Protein AF-A0A318CZP2-F1 (afdb_monomer_lite)

Sequence (88 aa):
MTWKKGSQKQSTINNPKGKGPLKEGFSTGACAAAAAKAAAILAEDPLVLNINGVIIPFPNGARHSFPVSRWSRSGDSDAWACVVKCRR

Secondary structure (DSSP, 8-state):
--PPPP--PPP----TTPPSPPPPPPPHHHHHHHHHHHHHHHHH-TT-----EEEEE-TTS-EEEEE--EEEEETTTEEEEE------

Foldseek 3Di:
DDDDDDDDDDDDDDDPPDDPDDDDWDDPVVQVVFFVVVQVVVQVDVPCPDDQWDWDADPVRDIDIFGWPDKDDDPNHDIGTGGDGDPD

Structure (mmCIF, N/CA/C/O backbone):
data_AF-A0A318CZP2-F1
#
_entry.id   AF-A0A318CZP2-F1
#
loop_
_atom_site.group_PDB
_atom_site.id
_atom_site.type_symbol
_atom_site.label_atom_id
_atom_site.label_alt_id
_atom_site.label_comp_id
_atom_site.label_asym_id
_atom_site.label_entity_id
_atom_site.label_seq_id
_atom_site.pdbx_PDB_ins_code
_atom_site.Cartn_x
_atom_site.Cartn_y
_atom_site.Cartn_z
_atom_site.occupancy
_atom_site.B_iso_or_equiv
_atom_site.auth_seq_id
_atom_site.auth_comp_id
_atom_site.auth_asym_id
_atom_site.auth_atom_id
_atom_site.pdbx_PDB_model_num
ATOM 1 N N . MET A 1 1 ? -8.528 -25.317 -4.805 1.00 34.84 1 MET A N 1
ATOM 2 C CA . MET A 1 1 ? -8.124 -24.843 -3.461 1.00 34.84 1 MET A CA 1
ATOM 3 C C . MET A 1 1 ? -8.938 -23.602 -3.103 1.00 34.84 1 MET A C 1
ATOM 5 O O . MET A 1 1 ? -8.643 -22.519 -3.588 1.00 34.84 1 MET A O 1
ATOM 9 N N . THR A 1 2 ? -10.019 -23.762 -2.338 1.00 35.38 2 THR A N 1
ATOM 10 C CA . THR A 1 2 ? -10.993 -22.698 -2.033 1.00 35.38 2 THR A CA 1
ATOM 11 C C . THR A 1 2 ? -10.725 -22.095 -0.654 1.00 35.38 2 THR A C 1
ATOM 13 O O . THR A 1 2 ? -10.854 -22.781 0.360 1.00 35.38 2 THR A O 1
ATOM 16 N N . TRP A 1 3 ? -10.354 -20.817 -0.603 1.00 29.94 3 TRP A N 1
ATOM 17 C CA . TRP A 1 3 ? -10.128 -20.083 0.643 1.00 29.94 3 TRP A CA 1
ATOM 18 C C . TRP A 1 3 ? -11.455 -19.801 1.368 1.00 29.94 3 TRP A C 1
ATOM 20 O O . TRP A 1 3 ? -12.312 -19.075 0.864 1.00 29.94 3 TRP A O 1
ATOM 30 N N . LYS A 1 4 ? -11.623 -20.364 2.574 1.00 34.56 4 LYS A N 1
ATOM 31 C CA . LYS A 1 4 ? -12.722 -20.038 3.497 1.00 34.56 4 LYS A CA 1
ATOM 32 C C . LYS A 1 4 ? -12.404 -18.737 4.242 1.00 34.56 4 LYS A C 1
ATOM 34 O O . LYS A 1 4 ? -11.424 -18.671 4.978 1.00 34.56 4 LYS A O 1
ATOM 39 N N . LYS A 1 5 ? -13.253 -17.712 4.095 1.00 35.97 5 LYS A N 1
ATOM 40 C CA . LYS A 1 5 ? -13.216 -16.507 4.941 1.00 35.97 5 LYS A CA 1
ATOM 41 C C . LYS A 1 5 ? -13.572 -16.883 6.382 1.00 35.97 5 LYS A C 1
ATOM 43 O O . LYS 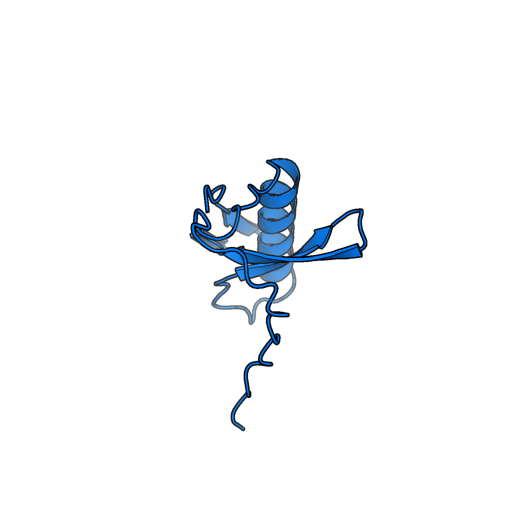A 1 5 ? -14.651 -17.415 6.635 1.00 35.97 5 LYS A O 1
ATOM 48 N N . GLY A 1 6 ? -12.664 -16.589 7.311 1.00 32.91 6 GLY A N 1
ATOM 49 C CA . GLY A 1 6 ? -12.885 -16.707 8.748 1.00 32.91 6 GLY A CA 1
ATOM 50 C C . GLY A 1 6 ? -14.002 -15.773 9.209 1.00 32.91 6 GLY A C 1
ATOM 51 O O . GLY A 1 6 ? -13.918 -14.556 9.061 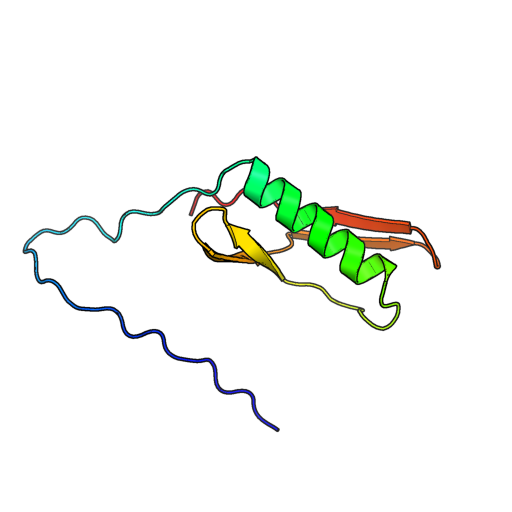1.00 32.91 6 GLY A O 1
ATOM 52 N N . SER A 1 7 ? -15.056 -16.377 9.746 1.00 38.09 7 SER A N 1
ATOM 53 C CA . SER A 1 7 ? -16.217 -15.732 10.350 1.00 38.09 7 SER A CA 1
ATOM 54 C C . SER A 1 7 ? -15.845 -15.206 11.740 1.00 38.09 7 SER A C 1
ATOM 56 O O . SER A 1 7 ? -15.753 -15.986 12.687 1.00 38.09 7 SER A O 1
ATOM 58 N N . GLN A 1 8 ? -15.632 -13.897 11.888 1.00 45.12 8 GLN A N 1
ATOM 59 C CA . GLN A 1 8 ? -15.524 -13.271 13.210 1.00 45.12 8 GLN A CA 1
ATOM 60 C C . GLN A 1 8 ? -16.923 -13.178 13.837 1.00 45.12 8 GLN A C 1
ATOM 62 O O . GLN A 1 8 ? -17.770 -12.404 13.398 1.00 45.12 8 GLN A O 1
ATOM 67 N N . LYS A 1 9 ? -17.165 -14.028 14.844 1.00 36.12 9 LYS A N 1
ATOM 68 C CA . LYS A 1 9 ? -18.374 -14.047 15.680 1.00 36.12 9 LYS A CA 1
ATOM 69 C C . LYS A 1 9 ? -18.497 -12.730 16.450 1.00 36.12 9 LYS A C 1
ATOM 71 O O . LYS A 1 9 ? -17.642 -12.400 17.266 1.00 36.12 9 LYS A O 1
ATOM 76 N N . GLN A 1 10 ? -19.589 -12.018 16.205 1.00 45.03 10 GLN A N 1
ATOM 77 C CA . GLN A 1 10 ? -20.000 -10.831 16.946 1.00 45.03 10 GLN A CA 1
ATOM 78 C C . GLN A 1 10 ? -20.668 -11.272 18.257 1.00 45.03 10 GLN A C 1
ATOM 80 O O . GLN A 1 10 ? -21.648 -12.016 18.233 1.00 45.03 10 GLN A O 1
ATOM 85 N N . SER A 1 11 ? -20.108 -10.857 19.395 1.00 41.12 11 SER A N 1
ATOM 86 C CA . SER A 1 11 ? -20.684 -11.103 20.720 1.00 41.12 11 SER A CA 1
ATOM 87 C C . SER A 1 11 ? -21.904 -10.199 20.915 1.00 41.12 11 SER A C 1
ATOM 89 O O . SER A 1 11 ? -21.808 -8.976 20.813 1.00 41.12 11 SER A O 1
ATOM 91 N N . THR A 1 12 ? -23.065 -10.815 21.122 1.00 48.34 12 THR A N 1
ATOM 92 C CA . THR A 1 12 ? -24.378 -10.176 21.243 1.00 48.34 12 THR A CA 1
ATOM 93 C C . THR A 1 12 ? -24.582 -9.599 22.641 1.00 48.34 12 THR A C 1
ATOM 95 O O . THR A 1 12 ? -24.765 -10.353 23.595 1.00 48.34 12 THR A O 1
ATOM 98 N N . ILE A 1 13 ? -24.626 -8.270 22.751 1.00 52.88 13 ILE A N 1
ATOM 99 C CA . ILE A 1 13 ? -25.154 -7.570 23.928 1.00 52.88 13 ILE A CA 1
ATOM 100 C C . ILE A 1 13 ? -26.455 -6.886 23.495 1.00 52.88 13 ILE A C 1
ATOM 102 O O . ILE A 1 13 ? -26.450 -5.973 22.671 1.00 52.88 13 ILE A O 1
ATOM 106 N N . ASN A 1 14 ? -27.579 -7.394 23.999 1.00 50.75 14 ASN A N 1
ATOM 107 C CA . ASN A 1 14 ? -28.924 -6.920 23.684 1.00 50.75 14 ASN A CA 1
ATOM 108 C C . ASN A 1 14 ? -29.178 -5.560 24.354 1.00 50.75 14 ASN A C 1
ATOM 110 O O . ASN A 1 14 ? -29.282 -5.498 25.575 1.00 50.75 14 ASN A O 1
ATOM 114 N N . ASN A 1 15 ? -29.317 -4.487 23.568 1.00 53.91 15 ASN A N 1
ATOM 115 C CA . ASN A 1 15 ? -29.817 -3.195 24.048 1.00 53.91 15 ASN A CA 1
ATOM 116 C C . ASN A 1 15 ? -31.043 -2.772 23.212 1.00 53.91 15 ASN A C 1
ATOM 118 O O . ASN A 1 15 ? -30.909 -2.569 21.998 1.00 53.91 15 ASN A O 1
ATOM 122 N N . PRO A 1 16 ? -32.245 -2.664 23.806 1.0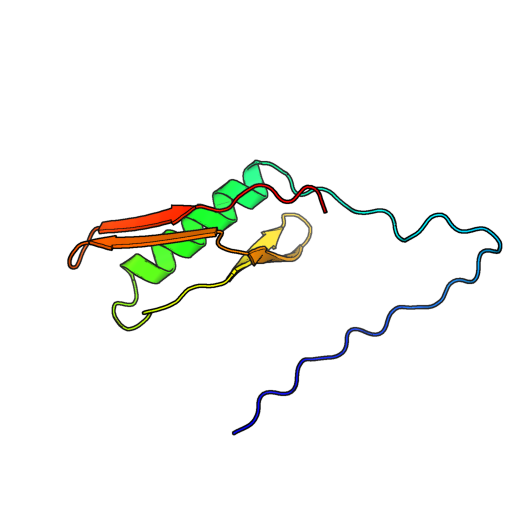0 54.91 16 PRO A N 1
ATOM 123 C CA . PRO A 1 16 ? -33.446 -2.283 23.077 1.00 54.91 16 PRO A CA 1
ATOM 124 C C . PRO A 1 16 ? -33.359 -0.794 22.701 1.00 54.91 16 PRO A C 1
ATOM 126 O O . PRO A 1 16 ? -33.236 0.064 23.570 1.00 54.91 16 PRO A O 1
ATOM 129 N N . LYS A 1 17 ? -33.458 -0.495 21.394 1.00 56.00 17 LYS A N 1
ATOM 130 C CA . LYS A 1 17 ? -33.305 0.831 20.734 1.00 56.00 17 LYS A CA 1
ATOM 131 C C . LYS A 1 17 ? -31.855 1.256 20.411 1.00 56.00 17 LYS A C 1
ATOM 133 O O . LYS A 1 17 ? -31.480 2.415 20.575 1.00 56.00 17 LYS A O 1
ATOM 138 N N . GLY A 1 18 ? -31.019 0.337 19.927 1.00 44.78 18 GLY A N 1
ATOM 139 C CA . GLY A 1 18 ? -29.639 0.640 19.529 1.00 44.78 18 GLY A CA 1
ATOM 140 C C . GLY A 1 18 ? -29.535 1.342 18.170 1.00 44.78 18 GLY A C 1
ATOM 141 O O . GLY A 1 18 ? -29.862 0.757 17.139 1.00 44.78 18 GLY A O 1
ATOM 142 N N . LYS A 1 19 ? -29.014 2.577 18.145 1.00 58.34 19 LYS A N 1
ATOM 143 C CA . LYS A 1 19 ? -28.375 3.140 16.941 1.00 58.34 19 LYS A CA 1
ATOM 144 C C . LYS A 1 19 ? -27.340 2.112 16.458 1.00 58.34 19 LYS A C 1
ATOM 146 O O . LYS A 1 19 ? -26.645 1.543 17.297 1.00 58.34 19 LYS A O 1
ATOM 151 N N . GLY A 1 20 ? -27.287 1.836 15.151 1.00 56.72 20 GLY A N 1
ATOM 152 C CA . GLY A 1 20 ? -26.391 0.823 14.572 1.00 56.72 20 GLY A CA 1
ATOM 153 C C . GLY A 1 20 ? -24.936 0.958 15.053 1.00 56.72 20 GLY A C 1
ATOM 154 O O . GLY A 1 20 ? -24.569 2.016 15.569 1.00 56.72 20 GLY A O 1
ATOM 155 N N . PRO A 1 21 ? -24.109 -0.095 14.905 1.00 64.25 21 PRO A N 1
ATOM 156 C CA . PRO A 1 21 ? -22.769 -0.144 15.487 1.00 64.25 21 PRO A CA 1
ATOM 157 C C . PRO A 1 21 ? -21.993 1.143 15.196 1.00 64.25 21 PRO A C 1
ATOM 159 O O . PRO A 1 21 ? -21.971 1.616 14.055 1.00 64.25 21 PRO A O 1
ATOM 162 N N . LEU A 1 22 ? -21.397 1.720 16.244 1.00 58.75 22 LEU A N 1
ATOM 163 C CA . LEU A 1 22 ? -20.581 2.922 16.126 1.00 58.75 22 LEU A CA 1
ATOM 164 C C . LEU A 1 22 ? -19.453 2.635 15.141 1.00 58.75 22 LEU A C 1
ATOM 166 O O . LEU A 1 22 ? -18.693 1.681 15.297 1.00 58.75 22 LEU A O 1
ATOM 170 N N . LYS A 1 23 ? -19.387 3.445 14.091 1.00 61.97 23 LYS A N 1
ATOM 171 C CA . LYS A 1 23 ? -18.355 3.314 13.079 1.00 61.97 23 LYS A CA 1
ATOM 172 C C . LYS A 1 23 ? -17.127 4.080 13.543 1.00 61.97 23 LYS A C 1
ATOM 174 O O . LYS A 1 23 ? -17.174 5.294 13.733 1.00 61.97 23 LYS A O 1
ATOM 179 N N . GLU A 1 24 ? -16.032 3.362 13.737 1.00 65.31 24 GLU A N 1
ATOM 180 C CA . GLU A 1 24 ? -14.737 3.971 14.004 1.00 65.31 24 GLU A CA 1
ATOM 181 C C . GLU A 1 24 ? -14.156 4.520 12.696 1.00 65.31 24 GLU A C 1
ATOM 183 O O . GLU A 1 24 ? -14.047 3.817 11.688 1.00 65.31 24 GLU A O 1
ATOM 188 N N . GLY A 1 25 ? -13.795 5.802 12.700 1.00 67.75 25 GLY A N 1
ATOM 189 C CA . GLY A 1 25 ? -13.066 6.418 11.599 1.00 67.75 25 GLY A CA 1
ATOM 190 C C . GLY A 1 25 ? -11.574 6.122 11.712 1.00 67.75 25 GLY A C 1
ATOM 191 O O . GLY A 1 25 ? -10.990 6.228 12.787 1.00 67.75 25 GLY A O 1
ATOM 192 N N . PHE A 1 26 ? -10.925 5.803 10.595 1.00 73.44 26 PHE A N 1
ATOM 193 C CA . PHE A 1 26 ? -9.476 5.624 10.584 1.00 73.44 26 PHE A CA 1
ATOM 194 C C . PHE A 1 26 ? -8.739 6.965 10.630 1.00 73.44 26 PHE A C 1
ATOM 196 O O . PHE A 1 26 ? -9.165 7.953 10.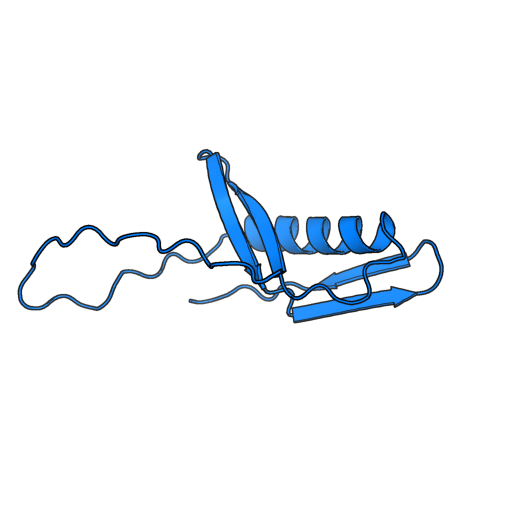023 1.00 73.44 26 PHE A O 1
ATOM 203 N N . SER A 1 27 ? -7.603 7.004 11.331 1.00 83.00 27 SER A N 1
ATOM 204 C CA . SER A 1 27 ? -6.739 8.184 11.341 1.00 83.00 27 SER A CA 1
ATOM 205 C C . SER A 1 27 ? -6.130 8.421 9.954 1.00 83.00 27 SER A C 1
ATOM 207 O O . SER A 1 27 ? -6.003 7.511 9.129 1.00 83.00 27 SER A O 1
ATOM 209 N N . THR A 1 28 ? -5.737 9.665 9.680 1.00 86.62 28 THR A N 1
ATOM 210 C CA . THR A 1 28 ? -5.026 9.996 8.436 1.00 86.62 28 THR A CA 1
ATOM 211 C C . THR A 1 28 ? -3.703 9.228 8.343 1.00 86.62 28 THR A C 1
ATOM 213 O O . THR A 1 28 ? -3.362 8.737 7.272 1.00 86.62 28 THR A O 1
ATOM 216 N N . GLY A 1 29 ? -3.019 9.024 9.477 1.00 85.25 29 GLY A N 1
ATOM 217 C CA . GLY A 1 29 ? -1.798 8.217 9.550 1.00 85.25 29 GLY A CA 1
ATOM 218 C C . GLY A 1 29 ? -2.019 6.756 9.153 1.00 85.25 29 GLY A C 1
ATOM 219 O O . GLY A 1 29 ? -1.212 6.199 8.418 1.00 85.25 29 GLY A O 1
ATOM 220 N N . ALA A 1 30 ? -3.147 6.155 9.541 1.00 88.12 30 ALA A N 1
ATOM 221 C CA . ALA A 1 30 ? -3.486 4.797 9.123 1.00 88.12 30 ALA A CA 1
ATOM 222 C C . ALA A 1 30 ? -3.704 4.705 7.598 1.00 88.12 30 ALA A C 1
ATOM 224 O O . ALA A 1 30 ? -3.211 3.788 6.949 1.00 88.12 30 ALA A O 1
ATOM 225 N N 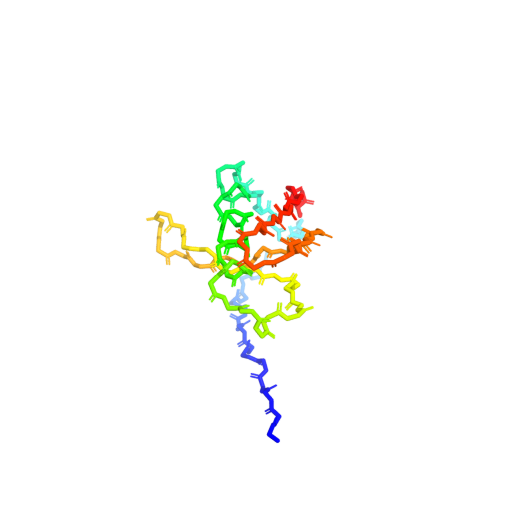. CYS A 1 31 ? -4.365 5.693 6.990 1.00 89.19 31 CYS A N 1
ATOM 226 C CA . CYS A 1 31 ? -4.529 5.723 5.532 1.00 89.19 31 CYS A CA 1
ATOM 227 C C . CYS A 1 31 ? -3.186 5.908 4.805 1.00 89.19 31 CYS A C 1
ATOM 229 O O . CYS A 1 31 ? -2.938 5.241 3.802 1.00 89.19 31 CYS A O 1
ATOM 231 N N . ALA A 1 32 ? -2.306 6.767 5.331 1.00 90.00 32 ALA A N 1
ATOM 232 C CA . ALA A 1 32 ? -0.968 6.982 4.784 1.00 90.00 32 ALA A CA 1
ATOM 233 C C . ALA A 1 32 ? -0.099 5.716 4.874 1.00 90.00 32 ALA A C 1
ATOM 235 O O . ALA A 1 32 ? 0.506 5.315 3.883 1.00 90.00 32 ALA A O 1
ATOM 236 N N . ALA A 1 33 ? -0.102 5.034 6.023 1.00 92.44 33 ALA A N 1
ATOM 237 C CA . ALA A 1 33 ? 0.619 3.776 6.206 1.00 92.44 33 ALA A CA 1
ATOM 238 C C . ALA A 1 33 ? 0.094 2.672 5.275 1.00 92.44 33 ALA A C 1
ATOM 240 O O . ALA A 1 33 ? 0.878 1.897 4.729 1.00 92.44 33 ALA A O 1
ATOM 241 N N . ALA A 1 34 ? -1.222 2.613 5.052 1.00 92.31 34 ALA A N 1
ATOM 242 C CA . ALA A 1 34 ? -1.815 1.691 4.091 1.00 92.31 34 ALA A CA 1
ATOM 243 C C . ALA A 1 34 ? -1.349 1.991 2.656 1.00 92.31 34 ALA A C 1
ATOM 245 O O . ALA A 1 34 ? -0.894 1.085 1.961 1.00 92.31 34 ALA A O 1
ATOM 246 N N . ALA A 1 35 ? -1.389 3.252 2.221 1.00 92.31 35 ALA A N 1
ATOM 247 C CA . ALA A 1 35 ? -0.906 3.637 0.895 1.00 92.31 35 ALA A CA 1
ATOM 248 C C . ALA A 1 35 ? 0.584 3.304 0.702 1.00 92.31 35 ALA A C 1
ATOM 250 O O . ALA A 1 35 ? 0.946 2.688 -0.298 1.00 92.31 35 ALA A O 1
ATOM 251 N N . ALA A 1 36 ? 1.428 3.621 1.689 1.00 93.38 36 ALA A N 1
ATOM 252 C CA . ALA A 1 36 ? 2.855 3.304 1.657 1.00 93.38 36 ALA A CA 1
ATOM 253 C C . ALA A 1 36 ? 3.105 1.791 1.576 1.00 93.38 36 ALA A C 1
ATOM 255 O O . ALA A 1 36 ? 3.894 1.337 0.751 1.00 93.38 36 ALA A O 1
ATOM 256 N N . LYS A 1 37 ? 2.382 0.994 2.374 1.00 94.06 37 LYS A N 1
ATOM 257 C CA . LYS A 1 37 ? 2.491 -0.467 2.324 1.00 94.06 37 LYS A CA 1
ATOM 258 C C . LYS A 1 37 ? 2.070 -1.024 0.963 1.00 94.06 37 LYS A C 1
ATOM 260 O O . LYS A 1 37 ? 2.706 -1.942 0.461 1.00 94.06 37 LYS A O 1
ATOM 265 N N . ALA A 1 38 ? 1.004 -0.486 0.375 1.00 92.81 38 ALA A N 1
ATOM 266 C CA . ALA A 1 38 ? 0.536 -0.910 -0.939 1.00 92.81 38 ALA A CA 1
ATOM 267 C C . ALA A 1 38 ? 1.569 -0.615 -2.037 1.00 92.81 38 ALA A C 1
ATOM 269 O O . ALA A 1 38 ? 1.836 -1.485 -2.860 1.00 92.81 38 ALA A O 1
ATOM 270 N N . ALA A 1 39 ? 2.178 0.573 -2.013 1.00 91.38 39 ALA A N 1
ATOM 271 C CA . ALA A 1 39 ? 3.239 0.938 -2.948 1.00 91.38 39 ALA A CA 1
ATOM 272 C C . ALA A 1 39 ? 4.487 0.055 -2.776 1.00 91.38 39 ALA A C 1
ATOM 274 O O . ALA A 1 39 ? 5.027 -0.420 -3.767 1.00 91.38 39 ALA A O 1
ATOM 275 N N . ALA A 1 40 ? 4.894 -0.230 -1.533 1.00 91.81 40 ALA A N 1
ATOM 276 C CA . ALA A 1 40 ? 6.035 -1.101 -1.253 1.00 91.81 40 ALA A CA 1
ATOM 277 C C . ALA A 1 40 ? 5.830 -2.527 -1.793 1.00 91.81 40 ALA A C 1
ATOM 279 O O . ALA A 1 40 ? 6.723 -3.055 -2.440 1.00 91.81 40 ALA A O 1
ATOM 280 N N . ILE A 1 41 ? 4.640 -3.114 -1.606 1.00 91.00 41 ILE A N 1
ATOM 281 C CA . ILE A 1 41 ? 4.312 -4.445 -2.150 1.00 91.00 41 ILE A CA 1
ATOM 282 C C . ILE A 1 41 ? 4.428 -4.459 -3.680 1.00 91.00 41 ILE A C 1
ATOM 284 O O . ILE A 1 41 ? 4.966 -5.403 -4.246 1.00 91.00 41 ILE A O 1
ATOM 288 N N . LEU A 1 42 ? 3.931 -3.414 -4.346 1.00 89.88 42 LEU A N 1
ATOM 289 C CA . LEU A 1 42 ? 3.996 -3.296 -5.805 1.00 89.88 42 LEU A CA 1
ATOM 290 C C . LEU A 1 42 ? 5.418 -3.061 -6.331 1.00 89.88 42 LEU A C 1
ATOM 292 O O . LEU A 1 42 ? 5.702 -3.432 -7.465 1.00 89.88 42 LEU A O 1
ATOM 296 N N . ALA A 1 43 ? 6.281 -2.419 -5.542 1.00 88.50 43 ALA A N 1
ATOM 297 C CA . ALA A 1 43 ? 7.682 -2.203 -5.892 1.00 88.50 43 ALA A CA 1
ATOM 298 C C . ALA A 1 43 ? 8.539 -3.458 -5.659 1.00 88.50 43 ALA A C 1
ATOM 300 O O . ALA A 1 43 ? 9.468 -3.713 -6.415 1.00 88.50 43 ALA A O 1
ATOM 301 N N . GLU A 1 44 ? 8.243 -4.227 -4.609 1.00 89.00 44 GLU A N 1
ATOM 302 C CA . GLU A 1 44 ? 9.017 -5.409 -4.219 1.00 89.00 44 GLU A CA 1
ATOM 303 C C . GLU A 1 44 ? 8.694 -6.634 -5.083 1.00 89.00 44 GLU A C 1
ATOM 305 O O . GLU A 1 44 ? 9.602 -7.373 -5.462 1.00 89.00 44 GLU A O 1
ATOM 310 N N . ASP A 1 45 ? 7.414 -6.851 -5.404 1.00 85.12 45 ASP A N 1
ATOM 311 C CA . ASP A 1 45 ? 6.968 -8.036 -6.135 1.00 85.12 45 ASP A CA 1
ATOM 312 C C . ASP A 1 45 ? 6.393 -7.672 -7.520 1.00 85.12 45 ASP A C 1
ATOM 314 O O . ASP A 1 45 ? 5.235 -7.249 -7.633 1.00 85.12 45 ASP A O 1
ATOM 318 N N . PRO A 1 46 ? 7.158 -7.884 -8.609 1.00 79.12 46 PRO A N 1
ATOM 319 C CA . PRO A 1 46 ? 6.705 -7.585 -9.965 1.00 79.12 46 PRO A CA 1
ATOM 320 C C . PRO A 1 46 ? 5.573 -8.505 -10.457 1.00 79.12 46 PRO A C 1
ATOM 322 O O . PRO A 1 46 ? 4.948 -8.184 -11.475 1.00 79.12 46 PRO A O 1
ATOM 325 N N . LEU A 1 47 ? 5.282 -9.612 -9.757 1.00 84.00 47 LEU A N 1
ATOM 326 C CA . LEU A 1 47 ? 4.167 -10.519 -10.058 1.00 84.00 47 LEU A CA 1
ATOM 327 C C . LEU A 1 47 ? 2.832 -10.018 -9.487 1.00 84.00 47 LEU A C 1
ATOM 329 O O . LEU A 1 47 ? 1.769 -10.522 -9.868 1.00 84.00 47 LEU A O 1
ATOM 333 N N . VAL A 1 48 ? 2.850 -9.016 -8.602 1.00 84.00 48 VAL A N 1
ATOM 334 C CA . VAL A 1 48 ? 1.625 -8.408 -8.075 1.00 84.00 48 VAL A CA 1
ATOM 335 C C . VAL A 1 48 ? 1.012 -7.503 -9.142 1.00 84.00 48 VAL A C 1
ATOM 337 O O . VAL A 1 48 ? 1.327 -6.324 -9.274 1.00 84.00 48 VAL A O 1
ATOM 340 N N . LEU A 1 49 ? 0.081 -8.078 -9.903 1.00 79.12 49 LEU A N 1
ATOM 341 C CA . LEU A 1 49 ? -0.682 -7.383 -10.947 1.00 79.12 49 LEU A CA 1
ATOM 342 C C . LEU A 1 49 ? -1.995 -6.773 -10.438 1.00 79.12 49 LEU A C 1
ATOM 344 O O . LEU A 1 49 ? -2.718 -6.149 -11.211 1.00 79.12 49 LEU A O 1
ATOM 348 N N . ASN A 1 50 ? -2.360 -6.996 -9.172 1.00 84.44 50 ASN A N 1
ATOM 349 C CA . ASN A 1 50 ? -3.545 -6.388 -8.575 1.00 84.44 50 ASN A CA 1
ATOM 350 C C . ASN A 1 50 ? -3.453 -6.303 -7.050 1.00 84.44 50 ASN A C 1
ATOM 352 O O . ASN A 1 50 ? -3.265 -7.317 -6.378 1.00 84.44 50 ASN A O 1
ATOM 356 N N . ILE A 1 51 ? -3.682 -5.107 -6.504 1.00 89.38 51 ILE A N 1
ATOM 357 C CA . ILE A 1 51 ? -3.829 -4.878 -5.070 1.00 89.38 51 ILE A CA 1
ATOM 358 C C . ILE A 1 51 ? -5.145 -4.150 -4.766 1.00 89.38 51 ILE A C 1
ATOM 360 O O . ILE A 1 51 ? -5.316 -2.962 -5.017 1.00 89.38 51 ILE A O 1
ATOM 364 N N . ASN A 1 52 ? -6.100 -4.886 -4.194 1.00 90.12 52 ASN A N 1
ATOM 365 C CA . ASN A 1 52 ? -7.415 -4.346 -3.822 1.00 90.12 52 ASN A CA 1
ATOM 366 C C . ASN A 1 52 ? -7.471 -3.870 -2.362 1.00 90.12 52 ASN A C 1
ATOM 368 O O . ASN A 1 52 ? -8.394 -3.161 -1.960 1.00 90.12 52 ASN A O 1
ATOM 372 N N . GLY A 1 53 ? -6.496 -4.260 -1.541 1.00 90.75 53 GLY A N 1
ATOM 373 C CA . GLY A 1 53 ? -6.445 -3.867 -0.144 1.00 90.75 53 GLY A CA 1
ATOM 374 C C . GLY A 1 53 ? -5.185 -4.329 0.569 1.00 90.75 53 GLY A C 1
ATOM 375 O O . GLY A 1 53 ? -4.531 -5.285 0.158 1.00 90.75 53 GLY A O 1
ATOM 376 N N . VAL A 1 54 ? -4.864 -3.648 1.664 1.00 92.25 54 VAL A N 1
ATOM 377 C CA . VAL A 1 54 ? -3.686 -3.914 2.492 1.00 92.25 54 VAL A CA 1
ATOM 378 C C . VAL A 1 54 ? -4.047 -3.969 3.961 1.00 92.25 54 VAL A C 1
ATOM 380 O O . VAL A 1 54 ? -4.973 -3.308 4.416 1.00 92.25 54 VAL A O 1
ATOM 383 N N . ILE A 1 55 ? -3.297 -4.757 4.720 1.00 91.75 55 ILE A N 1
ATOM 384 C CA . ILE A 1 55 ? -3.451 -4.851 6.170 1.00 91.75 55 ILE A CA 1
ATOM 385 C C . ILE A 1 55 ? -2.320 -4.073 6.829 1.00 91.75 55 ILE A C 1
ATOM 387 O O . ILE A 1 55 ? -1.154 -4.384 6.578 1.00 91.75 55 ILE A O 1
ATOM 391 N N . ILE A 1 56 ? -2.644 -3.123 7.701 1.00 89.56 56 ILE A N 1
ATOM 392 C CA . ILE A 1 56 ? -1.645 -2.418 8.511 1.00 89.56 56 ILE A CA 1
ATOM 393 C C . ILE A 1 56 ? -1.830 -2.707 10.006 1.00 89.56 56 ILE A C 1
ATOM 395 O O . ILE A 1 56 ? -2.970 -2.844 10.465 1.00 89.56 56 ILE A O 1
ATOM 399 N N . PRO A 1 57 ? -0.727 -2.840 10.764 1.00 86.12 57 PRO A N 1
ATOM 400 C CA . PRO A 1 57 ? -0.782 -2.922 12.215 1.00 86.12 57 PRO A CA 1
ATOM 401 C C . PRO A 1 57 ? -1.074 -1.543 12.814 1.00 86.12 57 PRO A C 1
ATOM 403 O O . PRO A 1 57 ? -0.599 -0.521 12.320 1.00 86.12 57 PRO A O 1
ATOM 406 N N . PHE A 1 58 ? -1.863 -1.518 13.878 1.00 81.44 58 PHE A N 1
ATOM 407 C CA . PHE A 1 58 ? -2.154 -0.331 14.673 1.00 81.44 58 PHE A CA 1
ATOM 408 C C . PHE A 1 58 ? -1.317 -0.354 15.960 1.00 81.44 58 PHE A C 1
ATOM 410 O O . PHE A 1 58 ? -0.888 -1.428 16.385 1.00 81.44 58 PHE A O 1
ATOM 417 N N . PRO A 1 59 ? -1.104 0.801 16.620 1.00 76.00 59 PRO A N 1
ATOM 418 C CA . PRO A 1 59 ? -0.322 0.874 17.860 1.00 76.00 59 PRO A CA 1
ATOM 419 C C . PRO A 1 59 ? -0.877 0.006 18.997 1.00 76.00 59 PRO A C 1
ATOM 421 O O . PRO A 1 59 ? -0.134 -0.442 19.858 1.00 76.00 59 PRO A O 1
ATOM 424 N N . ASN A 1 60 ? -2.184 -0.266 18.978 1.00 79.94 60 ASN A N 1
ATOM 425 C CA . ASN A 1 60 ? -2.862 -1.162 19.917 1.00 79.94 60 ASN A CA 1
ATOM 426 C C . ASN A 1 60 ? -2.698 -2.659 19.569 1.00 79.94 60 ASN A C 1
ATOM 428 O O . ASN A 1 60 ? -3.359 -3.500 20.173 1.00 79.94 60 ASN A O 1
ATOM 432 N N . GLY A 1 61 ? -1.887 -3.000 18.562 1.00 79.44 61 GLY A N 1
ATOM 433 C CA . GLY A 1 61 ? -1.684 -4.366 18.073 1.00 79.44 61 GLY A CA 1
ATOM 434 C C . GLY A 1 61 ? -2.777 -4.882 17.129 1.00 79.44 61 GLY A C 1
ATOM 435 O O . GLY A 1 61 ? -2.603 -5.941 16.520 1.00 79.44 61 GLY A O 1
ATOM 436 N N . ALA A 1 62 ? -3.880 -4.147 16.946 1.00 82.06 62 ALA A N 1
ATOM 437 C CA . ALA A 1 62 ? -4.930 -4.531 16.011 1.00 82.06 62 ALA A CA 1
ATOM 438 C C . ALA A 1 62 ? -4.431 -4.452 14.562 1.00 82.06 62 ALA A C 1
ATOM 440 O O . ALA A 1 62 ? -3.551 -3.666 14.217 1.00 82.06 62 ALA A O 1
ATOM 441 N N . ARG A 1 63 ? -5.001 -5.274 13.682 1.00 84.31 63 ARG A N 1
ATOM 442 C CA . ARG A 1 63 ? -4.691 -5.263 12.249 1.00 84.31 63 ARG A CA 1
ATOM 443 C C . ARG A 1 63 ? -5.939 -4.894 11.476 1.00 84.31 63 ARG A C 1
ATOM 445 O O . ARG A 1 63 ? -6.942 -5.599 11.553 1.00 84.31 63 ARG A O 1
ATOM 452 N N . HIS A 1 64 ? -5.860 -3.816 10.709 1.00 85.00 64 HIS A N 1
ATOM 453 C CA . HIS A 1 64 ? -6.997 -3.314 9.945 1.00 85.00 64 HIS A CA 1
ATOM 454 C C . HIS A 1 64 ? -6.717 -3.393 8.451 1.00 85.00 64 HIS A C 1
ATOM 456 O O . HIS A 1 64 ? -5.621 -3.066 7.992 1.00 85.00 64 HIS A O 1
ATOM 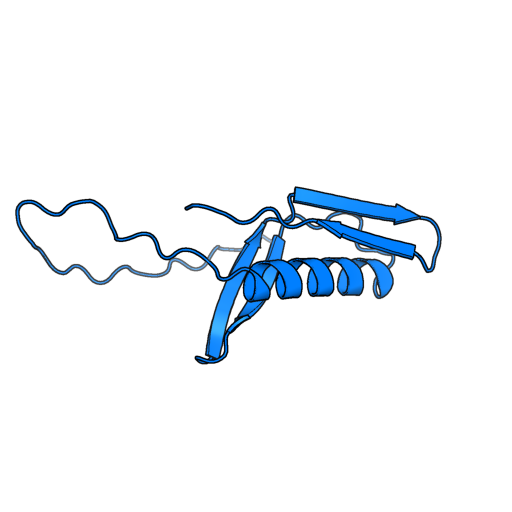462 N N . SER A 1 65 ? -7.722 -3.851 7.703 1.00 86.69 65 SER A N 1
ATOM 463 C CA . SER A 1 65 ? -7.684 -3.914 6.246 1.00 86.69 65 SER A CA 1
ATOM 464 C C . SER A 1 65 ? -8.206 -2.610 5.645 1.00 86.69 65 SER A C 1
ATOM 466 O O . SER A 1 65 ? -9.309 -2.169 5.969 1.00 86.69 65 SER A O 1
ATOM 468 N N . PHE A 1 66 ? -7.408 -2.016 4.763 1.00 88.06 66 PHE A N 1
ATOM 469 C CA . PHE A 1 66 ? -7.710 -0.797 4.027 1.00 88.06 66 PHE A CA 1
ATOM 470 C C . PHE A 1 66 ? -7.872 -1.118 2.546 1.00 88.06 66 PHE A C 1
ATOM 472 O O . PHE A 1 66 ? -6.981 -1.757 1.983 1.00 88.06 66 PHE A O 1
ATOM 479 N N . PRO A 1 67 ? -8.962 -0.676 1.901 1.00 90.94 67 PRO A N 1
ATOM 480 C CA . PRO A 1 67 ? -9.095 -0.791 0.457 1.00 90.94 67 PRO A CA 1
ATOM 481 C C . PRO A 1 67 ? -8.103 0.148 -0.239 1.00 90.94 67 PRO A C 1
ATOM 483 O O . PRO A 1 67 ? -7.950 1.306 0.157 1.00 90.94 67 PRO A O 1
ATOM 486 N N . VAL A 1 68 ? -7.453 -0.342 -1.291 1.00 92.75 68 VAL A N 1
ATOM 487 C CA . VAL A 1 68 ? -6.619 0.486 -2.171 1.00 92.75 68 VAL A CA 1
ATOM 488 C C . VAL A 1 68 ? -7.510 1.002 -3.296 1.00 92.75 68 VAL A C 1
ATOM 490 O O . VAL A 1 68 ? -8.164 0.223 -3.981 1.00 92.75 68 VAL A O 1
ATOM 493 N N . SER A 1 69 ? -7.590 2.322 -3.452 1.00 91.75 69 SER A N 1
ATOM 494 C CA . SER A 1 69 ? -8.496 2.961 -4.415 1.00 91.75 69 SER A CA 1
ATOM 495 C C . SER A 1 69 ? -7.929 2.967 -5.828 1.00 91.75 69 SER A C 1
ATOM 497 O O . SER A 1 69 ? -8.659 2.758 -6.793 1.00 91.75 69 SER A O 1
ATOM 499 N N . ARG A 1 70 ? -6.634 3.256 -5.947 1.00 90.75 70 ARG A N 1
ATOM 500 C CA . ARG A 1 70 ? -5.883 3.235 -7.203 1.00 90.75 70 ARG A CA 1
ATOM 501 C C . ARG A 1 70 ? -4.454 2.845 -6.913 1.00 90.75 70 ARG A C 1
ATOM 503 O O . ARG A 1 70 ? -3.945 3.122 -5.830 1.00 90.75 70 ARG A O 1
ATOM 510 N N . TRP A 1 71 ? -3.819 2.256 -7.901 1.00 93.69 71 TRP A N 1
ATOM 511 C CA . TRP A 1 71 ? -2.402 1.980 -7.888 1.00 93.69 71 TRP A CA 1
ATOM 512 C C . TRP A 1 71 ? -1.914 1.911 -9.330 1.00 93.69 71 TRP A C 1
ATOM 514 O O . TRP A 1 71 ? -2.711 1.704 -10.249 1.00 93.69 71 TRP A O 1
ATOM 524 N N . SER A 1 72 ? -0.623 2.123 -9.525 1.00 89.94 72 SER A N 1
ATOM 525 C CA . SER A 1 72 ? 0.029 1.843 -10.796 1.00 89.94 72 SER A CA 1
ATOM 526 C C . SER A 1 72 ? 1.487 1.501 -10.551 1.00 89.94 72 SER A C 1
ATOM 528 O O . SER A 1 72 ? 2.085 1.921 -9.555 1.00 89.94 72 SER A O 1
ATOM 530 N N . ARG A 1 73 ? 2.041 0.743 -11.486 1.00 86.38 73 ARG A N 1
ATOM 531 C CA . ARG A 1 73 ? 3.457 0.427 -11.566 1.00 86.38 73 ARG A CA 1
ATOM 532 C C . ARG A 1 73 ? 3.938 0.842 -12.948 1.00 86.38 73 ARG A C 1
ATOM 534 O O . ARG A 1 73 ? 3.315 0.481 -13.946 1.00 86.38 73 ARG A O 1
ATOM 541 N N . SER A 1 74 ? 5.001 1.629 -12.994 1.00 83.06 74 SER A N 1
ATOM 542 C CA . SER A 1 74 ? 5.638 2.077 -14.225 1.00 83.06 74 SER A CA 1
ATOM 543 C C . SER A 1 74 ? 7.067 1.552 -14.241 1.00 83.06 74 SER A C 1
ATOM 545 O O . SER A 1 74 ? 7.897 1.967 -13.441 1.00 83.06 74 SER A O 1
ATOM 547 N N . GLY A 1 75 ? 7.346 0.614 -15.143 1.00 76.25 75 GLY A N 1
ATOM 548 C CA . GLY A 1 75 ? 8.650 -0.045 -15.207 1.00 76.25 75 GLY A CA 1
ATOM 549 C C . GLY A 1 75 ? 8.955 -0.905 -13.976 1.00 76.25 75 GLY A C 1
ATOM 550 O O . GLY A 1 75 ? 8.048 -1.413 -13.309 1.00 76.25 75 GLY A O 1
ATOM 551 N N . ASP A 1 76 ? 10.245 -1.080 -13.700 1.00 72.62 76 ASP A N 1
ATOM 552 C CA . ASP A 1 76 ? 10.737 -2.013 -12.680 1.00 72.62 76 ASP A CA 1
ATOM 553 C C . ASP A 1 76 ? 10.940 -1.380 -11.297 1.00 72.62 76 ASP A C 1
ATOM 555 O O . ASP A 1 76 ? 11.054 -2.109 -10.318 1.00 72.62 76 ASP A O 1
ATOM 559 N N . SER A 1 77 ? 10.949 -0.046 -11.190 1.00 73.81 77 SER A N 1
ATOM 560 C CA . SER A 1 77 ? 11.277 0.662 -9.941 1.00 73.81 77 SER A CA 1
ATOM 561 C C . SER A 1 77 ? 10.171 1.564 -9.398 1.00 73.81 77 SER A C 1
ATOM 563 O O . SER A 1 77 ? 10.157 1.842 -8.199 1.00 73.81 77 SER A O 1
ATOM 565 N N . ASP A 1 78 ? 9.241 2.020 -10.241 1.00 87.38 78 ASP A N 1
ATOM 566 C CA . ASP A 1 78 ? 8.297 3.058 -9.837 1.00 87.38 78 ASP A CA 1
ATOM 567 C C . ASP A 1 78 ? 6.921 2.454 -9.570 1.00 87.38 78 ASP A C 1
ATOM 569 O O . ASP A 1 78 ? 6.201 2.039 -10.482 1.00 87.38 78 ASP A O 1
ATOM 573 N N . ALA A 1 79 ? 6.524 2.441 -8.301 1.00 91.19 79 ALA A N 1
ATOM 574 C CA . ALA A 1 79 ? 5.196 2.027 -7.882 1.00 91.19 79 ALA A CA 1
ATOM 575 C C . ALA A 1 79 ? 4.554 3.083 -6.987 1.00 91.19 79 ALA A C 1
ATOM 577 O O . ALA A 1 79 ? 5.190 3.666 -6.107 1.00 91.19 79 ALA A O 1
ATOM 578 N N . TRP A 1 80 ? 3.259 3.304 -7.181 1.00 92.31 80 TRP A N 1
ATOM 579 C CA . TRP A 1 80 ? 2.477 4.172 -6.315 1.00 92.31 80 TRP A CA 1
ATOM 580 C C . TRP A 1 80 ? 1.102 3.578 -6.046 1.00 92.31 80 TRP A C 1
ATOM 582 O O . TRP A 1 80 ? 0.533 2.837 -6.849 1.00 92.31 80 TRP A O 1
ATOM 592 N N . ALA A 1 81 ? 0.553 3.932 -4.890 1.00 93.75 81 ALA A N 1
ATOM 593 C CA . ALA A 1 81 ? -0.771 3.521 -4.468 1.00 93.75 81 ALA A CA 1
ATOM 594 C C . ALA A 1 81 ? -1.478 4.663 -3.738 1.00 93.75 81 ALA A C 1
ATOM 596 O O . ALA A 1 81 ? -0.866 5.474 -3.043 1.00 93.75 81 ALA A O 1
ATOM 597 N N . CYS A 1 82 ? -2.795 4.708 -3.884 1.00 91.44 82 CYS A N 1
ATOM 598 C CA . CYS A 1 82 ? -3.666 5.680 -3.251 1.00 91.44 82 CYS A CA 1
ATOM 599 C C . CYS A 1 82 ? -4.707 4.962 -2.399 1.00 91.44 82 CYS A C 1
ATOM 601 O O . CYS A 1 82 ? -5.427 4.079 -2.871 1.00 91.44 82 CYS A O 1
ATOM 603 N N . VAL A 1 83 ? -4.835 5.405 -1.151 1.00 91.25 83 VAL A N 1
ATOM 604 C CA . VAL A 1 83 ? -5.888 4.978 -0.229 1.00 91.25 83 VAL A CA 1
ATOM 605 C C . VAL A 1 83 ? -6.736 6.196 0.101 1.00 91.25 83 VAL A C 1
ATOM 607 O O . VAL A 1 83 ? -6.241 7.178 0.655 1.00 91.25 83 VAL A O 1
ATOM 610 N N . VAL A 1 84 ? -8.022 6.141 -0.235 1.00 89.19 84 VAL A N 1
ATOM 611 C CA . VAL A 1 84 ? -8.973 7.184 0.157 1.00 89.19 84 VAL A CA 1
ATOM 612 C C . VAL A 1 84 ? -9.455 6.909 1.576 1.00 89.19 84 VAL A C 1
ATOM 614 O O . VAL A 1 84 ? -9.905 5.807 1.902 1.00 89.19 84 VAL A O 1
ATOM 617 N N . LYS A 1 85 ? -9.379 7.932 2.432 1.00 82.62 85 LYS A N 1
ATOM 618 C CA . LYS A 1 85 ? -9.852 7.856 3.815 1.00 82.62 85 LYS A CA 1
ATOM 619 C C . LYS A 1 85 ? -11.322 7.437 3.848 1.00 82.62 85 LYS A C 1
ATOM 621 O O . LYS A 1 85 ? -12.202 8.180 3.420 1.00 82.62 85 LYS A O 1
ATOM 626 N N . CYS A 1 86 ? -11.588 6.254 4.393 1.00 66.12 86 CYS A N 1
ATOM 627 C CA . CYS A 1 86 ? -12.948 5.764 4.562 1.00 66.12 86 CYS A CA 1
ATOM 628 C C . CYS A 1 86 ? -13.622 6.501 5.729 1.00 66.12 86 CYS A C 1
ATOM 630 O O . CYS A 1 86 ? -13.234 6.326 6.884 1.00 66.12 86 CYS A O 1
ATOM 632 N N . ARG A 1 87 ? -14.661 7.293 5.438 1.00 60.69 87 ARG A N 1
ATOM 633 C CA . ARG A 1 87 ? -15.715 7.618 6.413 1.00 60.69 87 ARG A CA 1
ATOM 634 C C . ARG A 1 87 ? -16.664 6.423 6.443 1.00 60.69 87 ARG A C 1
ATOM 636 O O . ARG A 1 87 ? -17.634 6.416 5.687 1.00 60.69 87 ARG A O 1
ATOM 643 N N . ARG A 1 88 ? -16.319 5.363 7.178 1.00 57.53 88 ARG A N 1
ATOM 644 C CA . ARG A 1 88 ? -17.219 4.210 7.271 1.00 57.53 88 ARG A CA 1
ATOM 645 C C . ARG A 1 88 ? -18.309 4.444 8.284 1.00 57.53 88 ARG A C 1
ATOM 647 O O . ARG A 1 88 ? -18.091 5.236 9.218 1.00 57.53 88 ARG A O 1
#

Radius of gyration: 16.64 Å; chains: 1; bounding box: 45×35×39 Å

pLDDT: mean 75.14, std 19.17, range [29.94, 94.06]